Protein AF-A0A4Y7JCJ4-F1 (afdb_monomer)

Mean predicted aligned error: 8.81 Å

Solvent-accessible surface area (backbone atoms only — not comparable to full-atom values): 9294 Å² total; per-residue (Å²): 144,85,75,62,65,67,57,55,50,50,53,51,52,53,50,52,52,51,53,60,53,59,75,66,64,74,76,78,68,78,86,51,64,47,76,58,80,78,92,63,96,82,68,75,56,49,54,57,48,49,52,49,32,58,78,67,72,39,46,32,38,34,32,71,43,87,49,67,68,47,51,60,44,35,44,75,63,78,39,31,30,34,42,19,41,43,59,88,48,32,48,54,24,31,76,30,53,66,58,19,34,52,49,44,42,69,69,44,58,76,42,70,58,38,46,63,58,31,39,24,55,26,70,50,47,43,72,81,79,36,92,50,41,83,19,48,66,43,20,42,50,26,41,43,50,37,36,48,76,70,75,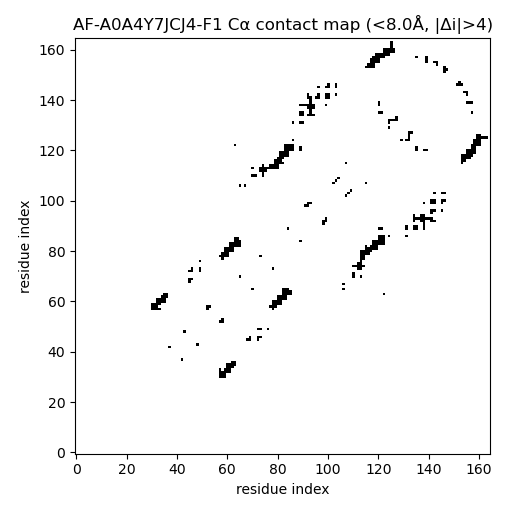45,80,62,47,65,50,64,38,68,46,82,90,82,123

Foldseek 3Di:
DPPCVVVVVVVVVVVVVVVVVVVPPPPPPPADEEEDDPPDDDDDFLLVVLVVCVVVNRQEYEYQAQDVSNLVSQQQSNREYAHEDALVCLQVLLPPLVVLLVCCCVRPVVSVRHHYQEYAYYAAAAPPPHPSNVRNVSNQVSNCVSCVVVVHDRHYYYHHHPPDD

Structure (mmCIF, N/CA/C/O backbone):
data_AF-A0A4Y7JCJ4-F1
#
_entry.id   AF-A0A4Y7JCJ4-F1
#
loop_
_atom_site.group_PDB
_atom_site.id
_atom_site.type_symbol
_atom_site.label_atom_id
_atom_site.label_alt_id
_atom_site.label_comp_id
_atom_site.label_asym_id
_atom_site.label_entity_id
_atom_site.label_seq_id
_atom_site.pdbx_PDB_ins_code
_atom_site.Cartn_x
_atom_site.Cartn_y
_atom_site.Cartn_z
_atom_site.occupancy
_atom_site.B_iso_or_equiv
_atom_site.auth_seq_id
_atom_site.auth_comp_id
_atom_site.auth_asym_id
_atom_site.auth_atom_id
_atom_site.pdbx_PDB_model_num
ATOM 1 N N . MET A 1 1 ? -6.754 21.556 67.395 1.00 55.34 1 MET A N 1
ATOM 2 C CA . MET A 1 1 ? -7.268 20.488 66.508 1.00 55.34 1 MET A CA 1
ATOM 3 C C . MET A 1 1 ? -7.923 21.139 65.278 1.00 55.34 1 MET A C 1
ATOM 5 O O . MET A 1 1 ? -9.131 21.302 65.252 1.00 55.34 1 MET A O 1
ATOM 9 N N . ARG A 1 2 ? -7.126 21.660 64.326 1.00 60.88 2 ARG A N 1
ATOM 10 C CA . ARG A 1 2 ? -7.603 22.414 63.132 1.00 60.88 2 ARG A CA 1
ATOM 11 C C . ARG A 1 2 ? -6.636 22.338 61.927 1.00 60.88 2 ARG A C 1
ATOM 13 O O . ARG A 1 2 ? -6.628 23.216 61.079 1.00 60.88 2 ARG A O 1
ATOM 20 N N . THR A 1 3 ? -5.795 21.305 61.859 1.00 58.69 3 THR A N 1
ATOM 21 C CA . THR A 1 3 ? -4.688 21.208 60.881 1.00 58.69 3 THR A CA 1
ATOM 22 C C . THR A 1 3 ? -4.814 20.038 59.898 1.00 58.69 3 THR A C 1
ATOM 24 O O . THR A 1 3 ? -3.921 19.843 59.083 1.00 58.69 3 THR A O 1
ATOM 27 N N . MET A 1 4 ? -5.900 19.252 59.944 1.00 60.62 4 MET A N 1
ATOM 28 C CA . MET A 1 4 ? -6.035 18.031 59.126 1.00 60.62 4 MET A CA 1
ATOM 29 C C . MET A 1 4 ? -6.654 18.260 57.734 1.00 60.62 4 MET A C 1
ATOM 31 O O . MET A 1 4 ? -6.430 17.451 56.839 1.00 60.62 4 MET A O 1
ATOM 35 N N . GLU A 1 5 ? -7.361 19.372 57.513 1.00 74.81 5 GLU A N 1
ATOM 36 C CA . GLU A 1 5 ? -8.016 19.702 56.231 1.00 74.81 5 GLU A CA 1
ATOM 37 C C . GLU A 1 5 ? -7.051 19.821 55.028 1.00 74.81 5 GLU A C 1
ATOM 39 O O . GLU A 1 5 ? -7.320 19.213 53.989 1.00 74.81 5 GLU A O 1
ATOM 44 N N . PRO A 1 6 ? -5.893 20.515 55.129 1.00 77.50 6 PRO A N 1
ATOM 45 C CA . PRO A 1 6 ? -4.982 20.667 53.989 1.00 77.50 6 PRO A CA 1
ATOM 46 C C . PRO A 1 6 ? -4.330 19.340 53.593 1.00 77.50 6 PRO A C 1
ATOM 48 O O . PRO A 1 6 ? -4.100 19.069 52.416 1.00 77.50 6 PRO A O 1
ATOM 51 N N . ILE A 1 7 ? -4.065 18.492 54.590 1.00 81.81 7 ILE A N 1
ATOM 52 C CA . ILE A 1 7 ? -3.442 17.182 54.410 1.00 81.81 7 ILE A CA 1
ATOM 53 C C . ILE A 1 7 ? -4.412 16.246 53.679 1.00 81.81 7 ILE A C 1
ATOM 55 O O . ILE A 1 7 ? -4.033 15.598 52.706 1.00 81.81 7 ILE A O 1
ATOM 59 N N . ILE A 1 8 ? -5.685 16.219 54.086 1.00 83.38 8 ILE A N 1
ATOM 60 C CA . ILE A 1 8 ? -6.723 15.406 53.434 1.00 83.38 8 ILE A CA 1
ATOM 61 C C . ILE A 1 8 ? -6.954 15.862 51.985 1.00 83.38 8 ILE A C 1
ATOM 63 O O . ILE A 1 8 ? -7.113 15.023 51.094 1.00 83.38 8 ILE A O 1
ATOM 67 N N . LEU A 1 9 ? -6.938 17.173 51.722 1.00 82.44 9 LEU A N 1
ATOM 68 C CA . LEU A 1 9 ? -7.079 17.718 50.370 1.00 82.44 9 LEU A CA 1
ATOM 69 C C . LEU A 1 9 ? -5.908 17.313 49.461 1.00 82.44 9 LEU A C 1
ATOM 71 O O . LEU A 1 9 ? -6.133 16.892 48.326 1.00 82.44 9 LEU A O 1
ATOM 75 N N . PHE A 1 10 ? -4.676 17.360 49.975 1.00 86.62 10 PHE A N 1
ATOM 76 C CA . PHE A 1 10 ? -3.485 16.919 49.248 1.00 86.62 10 PHE A CA 1
ATOM 77 C C . PHE A 1 10 ? -3.562 15.437 48.851 1.00 86.62 10 PHE A C 1
ATOM 79 O O . PHE A 1 10 ? -3.284 15.093 47.699 1.00 86.62 10 PHE A O 1
ATOM 86 N N . TYR A 1 11 ? -4.009 14.560 49.758 1.00 88.69 11 TYR A N 1
ATOM 87 C CA . TYR A 1 11 ? -4.189 13.137 49.449 1.00 88.69 11 TYR A CA 1
ATOM 88 C C . TYR A 1 11 ? -5.293 12.890 48.412 1.00 88.69 11 TYR A C 1
ATOM 90 O O . TYR A 1 11 ? -5.111 12.056 47.528 1.00 88.69 11 TYR A O 1
ATOM 98 N N . LYS A 1 12 ? -6.406 13.638 48.453 1.00 86.94 12 LYS A N 1
ATOM 99 C CA . LYS A 1 12 ? -7.482 13.533 47.448 1.00 86.94 12 LYS A CA 1
ATOM 100 C C . LYS A 1 12 ? -7.020 13.961 46.055 1.00 86.94 12 LYS A C 1
ATOM 102 O O . LYS A 1 12 ? -7.310 13.263 45.086 1.00 86.94 12 LYS A O 1
ATOM 107 N N . ILE A 1 13 ? -6.286 15.071 45.958 1.00 88.94 13 ILE A N 1
ATOM 108 C CA . ILE A 1 13 ? -5.729 15.556 44.685 1.00 88.94 13 ILE A CA 1
ATOM 109 C C . ILE A 1 13 ? -4.708 14.554 44.145 1.00 88.94 13 ILE A C 1
ATOM 111 O O . ILE A 1 13 ? -4.773 14.188 42.976 1.00 88.94 13 ILE A O 1
ATOM 115 N N . SER A 1 14 ? -3.815 14.057 45.004 1.00 88.81 14 SER A N 1
ATOM 116 C CA . SER A 1 14 ? -2.805 13.065 44.620 1.00 88.81 14 SER A CA 1
ATOM 117 C C . SER A 1 14 ? -3.440 11.757 44.138 1.00 88.81 14 SER A C 1
ATOM 119 O O . SER A 1 14 ? -2.999 11.190 43.143 1.00 88.81 14 SER A O 1
ATOM 121 N N . PHE A 1 15 ? -4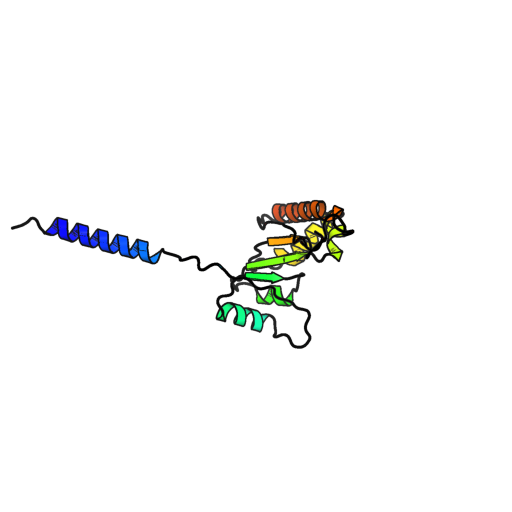.517 11.307 44.790 1.00 87.38 15 PHE A N 1
ATOM 122 C CA . PHE A 1 15 ? -5.269 10.121 44.383 1.00 87.38 15 PHE A CA 1
ATOM 123 C C . PHE A 1 15 ? -5.971 10.309 43.030 1.00 87.38 15 PHE A C 1
ATOM 125 O O . PHE A 1 15 ? -5.855 9.451 42.158 1.00 87.38 15 PHE A O 1
ATOM 132 N N . PHE A 1 16 ? -6.645 11.445 42.812 1.00 84.31 16 PHE A N 1
ATOM 133 C CA . PHE A 1 16 ? -7.274 11.752 41.521 1.00 84.31 16 PHE A CA 1
ATOM 134 C C . PHE A 1 16 ? -6.247 11.907 40.394 1.00 84.31 16 PHE A C 1
ATOM 136 O O . PHE A 1 16 ? -6.469 11.402 39.296 1.00 84.31 16 PHE A O 1
ATOM 143 N N . ALA A 1 17 ? -5.105 12.545 40.663 1.00 84.50 17 ALA A N 1
ATOM 144 C CA . ALA A 1 17 ? -4.009 12.651 39.705 1.00 84.50 17 ALA A CA 1
ATOM 145 C C . ALA A 1 17 ? -3.440 11.267 39.350 1.00 84.50 17 ALA A C 1
ATOM 147 O O . ALA A 1 17 ? -3.264 10.964 38.173 1.00 84.50 17 ALA A O 1
ATOM 148 N N . ALA A 1 18 ? -3.233 10.391 40.338 1.00 82.38 18 ALA A N 1
ATOM 149 C CA . ALA A 1 18 ? -2.787 9.020 40.101 1.00 82.38 18 ALA A CA 1
ATOM 150 C C . ALA A 1 18 ? -3.803 8.198 39.282 1.00 82.38 18 ALA A C 1
ATOM 152 O O . ALA A 1 18 ? -3.398 7.430 38.411 1.00 82.38 18 ALA A O 1
ATOM 153 N N . LEU A 1 19 ? -5.110 8.395 39.502 1.00 79.06 19 LEU A N 1
ATOM 154 C CA . LEU A 1 19 ? -6.187 7.743 38.742 1.00 79.06 19 LEU A CA 1
ATOM 155 C C . LEU A 1 19 ? -6.268 8.239 37.281 1.00 79.06 19 LEU A C 1
ATOM 157 O O . LEU A 1 19 ? -6.530 7.469 36.354 1.00 79.06 19 LEU A O 1
ATOM 161 N N . LEU A 1 20 ? -6.008 9.529 37.054 1.00 75.56 20 LEU A N 1
ATOM 162 C CA . LEU A 1 20 ? -5.905 10.107 35.709 1.00 75.56 20 LEU A CA 1
ATOM 163 C C . LEU A 1 20 ? -4.650 9.619 34.971 1.00 75.56 20 LEU A C 1
ATOM 165 O O . LEU A 1 20 ? -4.684 9.423 33.761 1.00 75.56 20 LEU A O 1
ATOM 169 N N . ILE A 1 21 ? -3.548 9.380 35.681 1.00 73.19 21 ILE A N 1
ATOM 170 C CA . ILE A 1 21 ? -2.317 8.844 35.082 1.00 73.19 21 ILE A CA 1
ATOM 171 C C . ILE A 1 21 ? -2.476 7.351 34.754 1.00 73.19 21 ILE A C 1
ATOM 173 O O . ILE A 1 21 ? -2.064 6.917 33.680 1.00 73.19 21 ILE A O 1
ATOM 177 N N . SER A 1 22 ? -3.119 6.563 35.623 1.00 64.75 22 SER A N 1
ATOM 178 C CA . SER A 1 22 ? -3.307 5.121 35.402 1.00 64.75 22 SER A CA 1
ATOM 179 C C . SER A 1 22 ? -4.276 4.794 34.260 1.00 64.75 22 SER A C 1
ATOM 181 O O . SER A 1 22 ? -4.085 3.795 33.571 1.00 64.75 22 SER A O 1
ATOM 183 N N . SER A 1 23 ? -5.263 5.655 33.993 1.00 59.53 23 SER A N 1
ATOM 184 C CA . SER A 1 23 ? -6.183 5.513 32.850 1.00 59.53 23 SER A CA 1
ATOM 185 C C . SER A 1 23 ? -5.542 5.801 31.485 1.00 59.53 23 SER A C 1
ATOM 187 O O . SER A 1 23 ? -6.132 5.467 30.461 1.00 59.53 23 SER A O 1
ATOM 189 N N . ASN A 1 24 ? -4.326 6.358 31.458 1.00 55.03 24 ASN A N 1
ATOM 190 C CA . ASN A 1 24 ? -3.559 6.618 30.236 1.00 55.03 24 ASN A CA 1
ATOM 191 C C . ASN A 1 24 ? -2.423 5.609 30.000 1.00 55.03 24 ASN A C 1
ATOM 193 O O . ASN A 1 24 ? -1.634 5.786 29.070 1.00 55.03 24 ASN A O 1
ATOM 197 N N . ILE A 1 25 ? -2.329 4.540 30.802 1.00 54.09 25 ILE A N 1
ATOM 198 C CA . ILE A 1 25 ? -1.402 3.440 30.520 1.00 54.09 25 ILE A CA 1
ATOM 199 C C . ILE A 1 25 ? -2.004 2.602 29.389 1.00 54.09 25 ILE A C 1
ATOM 201 O O . ILE A 1 25 ? -2.615 1.555 29.602 1.00 54.09 25 ILE A O 1
ATOM 205 N N . PHE A 1 26 ? -1.829 3.077 28.159 1.00 54.94 26 PHE A N 1
ATOM 206 C CA . PHE A 1 26 ? -1.919 2.222 26.989 1.00 54.94 26 PHE A CA 1
ATOM 207 C C . PHE A 1 26 ? -0.743 1.252 27.061 1.00 54.94 26 PHE A C 1
ATOM 209 O O . PHE A 1 26 ? 0.384 1.578 26.695 1.00 54.94 26 PHE A O 1
ATOM 216 N N . VAL A 1 27 ? -0.999 0.049 27.570 1.00 52.09 27 VAL A N 1
ATOM 217 C CA . VAL A 1 27 ? -0.146 -1.089 27.249 1.00 52.09 27 VAL A CA 1
ATOM 218 C C . VAL A 1 27 ? -0.303 -1.284 25.747 1.00 52.09 27 VAL A C 1
ATOM 220 O O . VAL A 1 27 ? -1.346 -1.750 25.289 1.00 52.09 27 VAL A O 1
ATOM 223 N N . GLU A 1 28 ? 0.700 -0.875 24.971 1.00 52.66 28 GLU A N 1
ATOM 224 C CA . GLU A 1 28 ? 0.825 -1.261 23.567 1.00 52.66 28 GLU A CA 1
ATOM 225 C C . GLU A 1 28 ? 1.086 -2.774 23.554 1.00 52.66 28 GLU A C 1
ATOM 227 O O . GLU A 1 28 ? 2.218 -3.248 23.498 1.00 52.66 28 GLU A O 1
ATOM 232 N N . ALA A 1 29 ? 0.021 -3.561 23.727 1.00 57.56 29 ALA A N 1
ATOM 233 C CA . ALA A 1 29 ? 0.041 -4.974 23.408 1.00 57.56 29 ALA A CA 1
ATOM 234 C C . ALA A 1 29 ? 0.457 -5.048 21.939 1.00 57.56 29 ALA A C 1
ATOM 236 O O . ALA A 1 29 ? -0.235 -4.488 21.090 1.00 57.56 29 ALA A O 1
ATOM 237 N N . GLY A 1 30 ? 1.628 -5.635 21.669 1.00 63.25 30 GLY A N 1
ATOM 238 C CA . GLY A 1 30 ? 2.281 -5.552 20.366 1.00 63.25 30 GLY A CA 1
ATOM 239 C C . GLY A 1 30 ? 1.290 -5.799 19.235 1.00 63.25 30 GLY A C 1
ATOM 240 O O . GLY A 1 30 ? 0.689 -6.868 19.157 1.00 63.25 30 GLY A O 1
ATOM 241 N N . ASN A 1 31 ? 1.072 -4.788 18.398 1.00 73.38 31 ASN A N 1
ATOM 242 C CA . ASN A 1 31 ? 0.079 -4.869 17.338 1.00 73.38 31 ASN A CA 1
ATOM 243 C C . ASN A 1 31 ? 0.459 -5.998 16.370 1.00 73.38 31 ASN A C 1
ATOM 245 O O . ASN A 1 31 ? 1.505 -5.946 15.712 1.00 73.38 31 ASN A O 1
ATOM 249 N N . VAL A 1 32 ? -0.401 -7.009 16.274 1.00 85.69 32 VAL A N 1
ATOM 250 C CA . VAL A 1 32 ? -0.212 -8.157 15.386 1.00 85.69 32 VAL A CA 1
ATOM 251 C C . VAL A 1 32 ? -0.876 -7.866 14.048 1.00 85.69 32 VAL A C 1
ATOM 253 O O . VAL A 1 32 ? -2.044 -7.488 13.985 1.00 85.69 32 VAL A O 1
ATOM 256 N N . GLY A 1 33 ? -0.127 -8.073 12.965 1.00 93.88 33 GLY A N 1
ATOM 257 C CA . GLY A 1 33 ? -0.649 -8.014 11.605 1.00 93.88 33 GLY A CA 1
ATOM 258 C C . GLY A 1 33 ? -0.665 -9.376 10.925 1.00 93.88 33 GLY A C 1
ATOM 259 O O . GLY A 1 33 ? 0.081 -10.277 11.306 1.00 93.88 33 GLY A O 1
ATOM 260 N N . VAL A 1 34 ? -1.489 -9.515 9.887 1.00 97.25 34 VAL A N 1
ATOM 261 C CA . VAL A 1 34 ? -1.581 -10.748 9.088 1.00 97.25 34 VAL A CA 1
ATOM 262 C C . VAL A 1 34 ? -1.394 -10.485 7.595 1.00 97.25 34 VAL A C 1
ATOM 264 O O . VAL A 1 34 ? -1.768 -9.440 7.065 1.00 97.25 34 VAL A O 1
ATOM 267 N N . ASN A 1 35 ? -0.833 -11.458 6.880 1.00 97.44 35 ASN A N 1
ATOM 268 C CA . ASN A 1 35 ? -0.813 -11.439 5.420 1.00 97.44 35 ASN A CA 1
ATOM 269 C C . ASN A 1 35 ? -2.191 -11.865 4.899 1.00 97.44 35 ASN A C 1
ATOM 271 O O . ASN A 1 35 ? -2.618 -12.991 5.148 1.00 97.44 35 ASN A O 1
ATOM 275 N N . TYR A 1 36 ? -2.882 -10.992 4.165 1.00 97.69 36 TYR A N 1
ATOM 276 C CA . TYR A 1 36 ? -4.182 -11.318 3.585 1.00 97.69 36 TYR A CA 1
ATOM 277 C C . TYR A 1 36 ? -4.002 -11.832 2.151 1.00 97.69 36 TYR A C 1
ATOM 279 O O . TYR A 1 36 ? -4.086 -11.094 1.169 1.00 97.69 36 TYR A O 1
ATOM 287 N N . GLY A 1 37 ? -3.706 -13.129 2.045 1.00 96.06 37 GLY A N 1
ATOM 288 C CA . GLY A 1 37 ? -3.606 -13.833 0.769 1.00 96.06 37 GLY A CA 1
ATOM 289 C C . GLY A 1 37 ? -4.964 -13.960 0.074 1.00 96.06 37 GLY A C 1
ATOM 290 O O . GLY A 1 37 ? -5.965 -14.305 0.700 1.00 96.06 37 GLY A O 1
ATOM 291 N N . ARG A 1 38 ? -4.990 -13.693 -1.236 1.00 95.50 38 ARG A N 1
ATOM 292 C CA . ARG A 1 38 ? -6.199 -13.751 -2.081 1.00 95.50 38 ARG A CA 1
ATOM 293 C C . ARG A 1 38 ? -6.210 -14.922 -3.069 1.00 95.50 38 ARG A C 1
ATOM 295 O O . ARG A 1 38 ? -7.171 -15.092 -3.807 1.00 95.50 38 ARG A O 1
ATOM 302 N N . GLN A 1 39 ? -5.160 -15.745 -3.070 1.00 93.94 39 GLN A N 1
ATOM 303 C CA . GLN A 1 39 ? -5.065 -16.940 -3.909 1.00 93.94 39 GLN A CA 1
ATOM 304 C C . GLN A 1 39 ? -5.772 -18.121 -3.230 1.00 93.94 39 GLN A C 1
ATOM 306 O O . GLN A 1 39 ? -5.151 -18.923 -2.540 1.00 93.94 39 GLN A O 1
ATOM 311 N N . GLY A 1 40 ? -7.090 -18.200 -3.398 1.00 92.88 40 GLY A N 1
ATOM 312 C CA . GLY A 1 40 ? -7.919 -19.304 -2.919 1.00 92.88 40 GLY A CA 1
ATOM 313 C C . GLY A 1 40 ? -9.308 -19.247 -3.550 1.00 92.88 40 GLY A C 1
ATOM 314 O O . GLY A 1 40 ? -9.793 -18.170 -3.885 1.00 92.88 40 GLY A O 1
ATOM 315 N N . ASN A 1 41 ? -9.949 -20.400 -3.736 1.00 94.81 41 ASN A N 1
ATOM 316 C CA . ASN A 1 41 ? -11.228 -20.521 -4.450 1.00 94.81 41 ASN A CA 1
ATOM 317 C C . ASN A 1 41 ? -12.462 -20.575 -3.529 1.00 94.81 41 ASN A C 1
ATOM 319 O O . ASN A 1 41 ? -13.588 -20.609 -4.014 1.00 94.81 41 ASN A O 1
ATOM 323 N N . ASN A 1 42 ? -12.258 -20.580 -2.213 1.00 96.19 42 ASN A N 1
ATOM 324 C CA . ASN A 1 42 ? -13.299 -20.690 -1.189 1.00 96.19 42 ASN A CA 1
ATOM 325 C C . ASN A 1 42 ? -13.115 -19.666 -0.052 1.00 96.19 42 ASN A C 1
ATOM 327 O O . ASN A 1 42 ? -13.582 -19.877 1.068 1.00 96.19 42 ASN A O 1
ATOM 331 N N . LEU A 1 43 ? -12.391 -18.576 -0.318 1.00 97.25 43 LEU A N 1
ATOM 332 C CA . LEU A 1 43 ? -12.125 -17.547 0.682 1.00 97.25 43 LEU A CA 1
ATOM 333 C C . LEU A 1 43 ? -13.405 -16.756 1.009 1.00 97.25 43 LEU A C 1
ATOM 335 O O . LEU A 1 43 ? -14.200 -16.491 0.103 1.00 97.25 43 LEU A O 1
ATOM 339 N N . PRO A 1 44 ? -13.591 -16.312 2.266 1.00 97.69 44 PRO A N 1
ATOM 340 C CA . PRO A 1 44 ? -14.676 -15.400 2.615 1.00 97.69 44 PRO A CA 1
ATOM 341 C C . PRO A 1 44 ? -14.611 -14.087 1.819 1.00 97.69 44 PRO A C 1
ATOM 343 O O . PRO A 1 44 ? -13.558 -13.701 1.299 1.00 97.69 44 PRO A O 1
ATOM 346 N N . SER A 1 45 ? -15.734 -13.364 1.763 1.00 98.31 45 SER A N 1
ATOM 347 C CA . SER A 1 45 ? -15.767 -12.032 1.153 1.00 98.31 45 SER A CA 1
ATOM 348 C C . SER A 1 45 ? -14.839 -11.056 1.896 1.00 98.31 45 SER A C 1
ATOM 350 O O . SER A 1 45 ? -14.629 -11.202 3.106 1.00 98.31 45 SER A O 1
ATOM 352 N N . PRO A 1 46 ? -14.316 -10.011 1.231 1.00 98.38 46 PRO A N 1
ATOM 353 C CA . PRO A 1 46 ? -13.477 -9.019 1.897 1.00 98.38 46 PRO A CA 1
ATOM 354 C C . PRO A 1 46 ? -14.127 -8.359 3.116 1.00 98.38 46 PRO A C 1
ATOM 356 O O . PRO A 1 46 ? -13.459 -8.173 4.130 1.00 98.38 46 PRO A O 1
ATOM 359 N N . SER A 1 47 ? -15.432 -8.075 3.064 1.00 98.44 47 SER A N 1
ATOM 360 C CA . SER A 1 47 ? -16.175 -7.539 4.209 1.00 98.44 47 SER A CA 1
ATOM 361 C C . SER A 1 47 ? -16.208 -8.516 5.386 1.00 98.44 47 SER A C 1
ATOM 363 O O . SER A 1 47 ? -15.946 -8.108 6.515 1.00 98.44 47 SER A O 1
ATOM 365 N N . ALA A 1 48 ? -16.444 -9.808 5.131 1.00 98.50 48 ALA A N 1
ATOM 366 C CA . ALA A 1 48 ? -16.418 -10.838 6.165 1.00 98.50 48 ALA A CA 1
ATOM 367 C C . ALA A 1 48 ? -15.022 -10.978 6.792 1.00 98.50 48 ALA A C 1
ATOM 369 O O . ALA A 1 48 ? -14.910 -11.120 8.010 1.00 98.50 48 ALA A O 1
ATOM 370 N N . VAL A 1 49 ? -13.956 -10.878 5.990 1.00 98.31 49 VAL A N 1
ATOM 371 C CA . VAL A 1 49 ? -12.578 -10.874 6.505 1.00 98.31 49 VAL A CA 1
ATOM 372 C C . VAL A 1 49 ? -12.310 -9.634 7.358 1.00 98.31 49 VAL A C 1
ATOM 374 O O . VAL A 1 49 ? -11.779 -9.773 8.453 1.00 98.31 49 VAL A O 1
ATOM 377 N N . VAL A 1 50 ? -12.718 -8.435 6.933 1.00 98.06 50 VAL A N 1
ATOM 378 C CA . VAL A 1 50 ? -12.565 -7.210 7.743 1.00 98.06 50 VAL A CA 1
ATOM 379 C C . VAL A 1 50 ? -13.314 -7.326 9.073 1.00 98.06 50 VAL A C 1
ATOM 381 O O . VAL A 1 50 ? -12.755 -6.998 10.122 1.00 98.06 50 VAL A O 1
ATOM 384 N N . SER A 1 51 ? -14.544 -7.849 9.068 1.00 97.94 51 SER A N 1
ATOM 385 C CA . SER A 1 51 ? -15.293 -8.134 10.298 1.00 97.94 51 SER A CA 1
ATOM 386 C C . SER A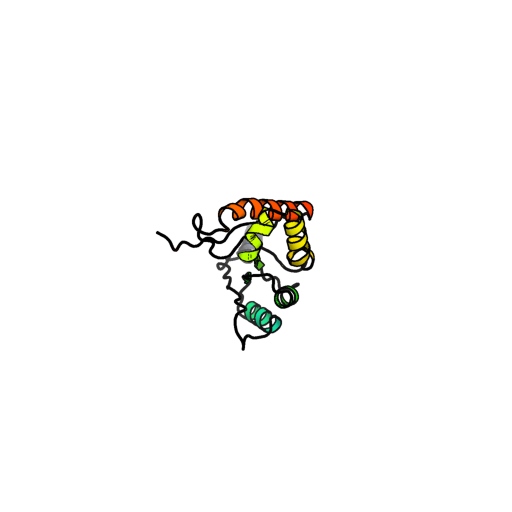 1 51 ? -14.566 -9.139 11.195 1.00 97.94 51 SER A C 1
ATOM 388 O O . SER A 1 51 ? -14.461 -8.915 12.402 1.00 97.94 51 SER A O 1
ATOM 390 N N . LEU A 1 52 ? -14.016 -10.211 10.615 1.00 97.69 52 LEU A N 1
ATOM 391 C CA . LEU A 1 52 ? -13.229 -11.205 11.341 1.00 97.69 52 LEU A CA 1
ATOM 392 C C . LEU A 1 52 ? -11.996 -10.568 11.996 1.00 97.69 52 LEU A C 1
ATOM 394 O O . LEU A 1 52 ? -11.808 -10.730 13.199 1.00 97.69 52 LEU A O 1
ATOM 398 N N . LEU A 1 53 ? -11.195 -9.809 11.244 1.00 96.75 53 LEU A N 1
ATOM 399 C CA . LEU A 1 53 ? -9.996 -9.134 11.752 1.00 96.75 53 LEU A CA 1
ATOM 400 C C . LEU A 1 53 ? -10.327 -8.235 12.948 1.00 96.75 53 LEU A C 1
ATOM 402 O O . LEU A 1 53 ? -9.712 -8.366 14.007 1.00 96.75 53 LEU A O 1
ATOM 406 N N . ARG A 1 54 ? -11.379 -7.414 12.830 1.00 94.50 54 ARG A N 1
ATOM 407 C CA . ARG A 1 54 ? -11.848 -6.551 13.925 1.00 94.50 54 ARG A CA 1
ATOM 408 C C . ARG A 1 54 ? -12.285 -7.351 15.151 1.00 94.50 54 ARG A C 1
ATOM 410 O O . ARG A 1 54 ? -11.881 -7.019 16.257 1.00 94.50 54 ARG A O 1
ATOM 417 N N . SER A 1 55 ? -13.046 -8.433 14.970 1.00 95.88 55 SER A N 1
ATOM 418 C CA . SER A 1 55 ? -13.469 -9.303 16.084 1.00 95.88 55 SER A CA 1
ATOM 419 C C . SER A 1 55 ? -12.313 -10.014 16.799 1.00 95.88 55 SER A C 1
ATOM 421 O O . SER A 1 55 ? -12.491 -10.519 17.906 1.00 95.88 55 SER A O 1
ATOM 423 N N . ARG A 1 56 ? -11.134 -10.079 16.168 1.00 94.19 56 ARG A N 1
ATOM 424 C CA . ARG A 1 56 ? -9.919 -10.699 16.712 1.00 94.19 56 ARG A CA 1
ATOM 425 C C . ARG A 1 56 ? -8.859 -9.681 17.125 1.00 94.19 56 ARG A C 1
ATOM 427 O O . ARG A 1 56 ? -7.747 -10.092 17.437 1.00 94.19 56 ARG A O 1
ATOM 434 N N . ASN A 1 57 ? -9.191 -8.387 17.145 1.00 91.81 57 ASN A N 1
ATOM 435 C CA . ASN A 1 57 ? -8.252 -7.299 17.431 1.00 91.81 57 ASN A CA 1
ATOM 436 C C . ASN A 1 57 ? -6.996 -7.331 16.538 1.00 91.81 57 ASN A C 1
ATOM 438 O O . ASN A 1 57 ? -5.913 -6.945 16.968 1.00 91.81 57 ASN A O 1
ATOM 442 N N . VAL A 1 58 ? -7.141 -7.798 15.293 1.00 94.31 58 VAL A N 1
ATOM 443 C CA . VAL A 1 58 ? -6.098 -7.689 14.272 1.00 94.31 58 VAL A CA 1
ATOM 444 C C . VAL A 1 58 ? -6.312 -6.375 13.540 1.00 94.31 58 VAL A C 1
ATOM 446 O O . VAL A 1 58 ? -7.313 -6.186 12.849 1.00 94.31 58 VAL A O 1
ATOM 449 N N . ASP A 1 59 ? -5.367 -5.460 13.701 1.00 94.75 59 ASP A N 1
ATOM 450 C CA . ASP A 1 59 ? -5.476 -4.077 13.243 1.00 94.75 59 ASP A CA 1
ATOM 451 C C . ASP A 1 59 ? -4.546 -3.760 12.067 1.00 94.75 59 ASP A C 1
ATOM 453 O O . ASP A 1 59 ? -4.496 -2.623 11.601 1.00 94.75 59 ASP A O 1
ATOM 457 N N . ARG A 1 60 ? -3.799 -4.751 11.568 1.00 97.56 60 ARG A N 1
ATOM 458 C CA . ARG A 1 60 ? -2.845 -4.588 10.468 1.00 97.56 60 ARG A CA 1
ATOM 459 C C . ARG A 1 60 ? -2.949 -5.735 9.475 1.00 97.56 60 ARG A C 1
ATOM 461 O O . ARG A 1 60 ? -3.003 -6.903 9.857 1.00 97.56 60 ARG A O 1
ATOM 468 N N . ILE A 1 61 ? -2.896 -5.407 8.189 1.00 98.06 61 ILE A N 1
ATOM 469 C CA . ILE A 1 61 ? -2.792 -6.400 7.123 1.00 98.06 61 ILE A CA 1
ATOM 470 C C . ILE A 1 61 ? -1.721 -6.046 6.098 1.00 98.06 61 ILE A C 1
ATOM 472 O O . ILE A 1 61 ? -1.378 -4.879 5.898 1.00 98.06 61 ILE A O 1
ATOM 476 N N . ARG A 1 62 ? -1.249 -7.069 5.388 1.00 98.31 62 ARG A N 1
ATOM 477 C CA . ARG A 1 62 ? -0.468 -6.924 4.159 1.00 98.31 62 ARG A CA 1
ATOM 478 C C . ARG A 1 62 ? -1.227 -7.498 2.967 1.00 98.31 62 ARG A C 1
ATOM 480 O O . ARG A 1 62 ? -1.680 -8.640 3.022 1.00 98.31 62 ARG A O 1
ATOM 487 N N . LEU A 1 63 ? -1.321 -6.710 1.897 1.00 98.31 63 LEU A N 1
ATOM 488 C CA . LEU A 1 63 ? -1.833 -7.109 0.586 1.00 98.31 63 LEU A CA 1
ATOM 489 C C . LEU A 1 63 ? -0.669 -7.237 -0.396 1.00 98.31 63 LEU A C 1
ATOM 491 O O . LEU A 1 63 ? 0.141 -6.322 -0.519 1.00 98.31 63 LEU A O 1
ATOM 495 N N . PHE A 1 64 ? -0.602 -8.360 -1.111 1.00 96.81 64 PHE A N 1
ATOM 496 C CA . PHE A 1 64 ? 0.483 -8.665 -2.056 1.00 96.81 64 PHE A CA 1
ATOM 497 C C . PHE A 1 64 ? 0.338 -7.959 -3.416 1.00 96.81 64 PHE A C 1
ATOM 499 O O . PHE A 1 64 ? 1.285 -7.919 -4.198 1.00 96.81 64 PHE A O 1
ATOM 506 N N . SER A 1 65 ? -0.833 -7.387 -3.683 1.00 96.81 65 SER A N 1
ATOM 507 C CA . SER A 1 65 ? -1.144 -6.540 -4.833 1.00 96.81 65 SER A CA 1
ATOM 508 C C . SER A 1 65 ? -2.358 -5.666 -4.496 1.00 96.81 65 SER A C 1
ATOM 510 O O . SER A 1 65 ? -3.084 -5.992 -3.551 1.00 96.81 65 SER A O 1
ATOM 512 N N . PRO A 1 66 ? -2.640 -4.598 -5.262 1.00 97.31 66 PRO A N 1
ATOM 513 C CA . PRO A 1 66 ? -3.926 -3.917 -5.174 1.00 97.31 66 PRO A CA 1
ATOM 514 C C . PRO A 1 66 ? -5.083 -4.880 -5.460 1.00 97.31 66 PRO A C 1
ATOM 516 O O . PRO A 1 66 ? -5.083 -5.577 -6.472 1.00 97.31 66 PRO A O 1
ATOM 519 N N . ASP A 1 67 ? -6.051 -4.915 -4.549 1.00 98.00 67 ASP A N 1
ATOM 520 C CA . ASP A 1 67 ? -7.331 -5.613 -4.681 1.00 98.00 67 ASP A CA 1
ATOM 521 C C . ASP A 1 67 ? -8.408 -4.601 -4.277 1.00 98.00 67 ASP A C 1
ATOM 523 O O . ASP A 1 67 ? -8.527 -4.234 -3.106 1.00 98.00 67 ASP A O 1
ATOM 527 N N . TRP A 1 68 ? -9.128 -4.064 -5.263 1.00 98.19 68 TRP A N 1
ATOM 528 C CA . TRP A 1 68 ? -10.062 -2.961 -5.039 1.00 98.19 68 TRP A CA 1
ATOM 529 C C . TRP A 1 68 ? -11.268 -3.373 -4.196 1.00 98.19 68 TRP A C 1
ATOM 531 O O . TRP A 1 68 ? -11.755 -2.547 -3.429 1.00 98.19 68 TRP A O 1
ATOM 541 N N . ASP A 1 69 ? -11.700 -4.634 -4.245 1.00 98.31 69 ASP A N 1
ATOM 542 C CA . ASP A 1 69 ? -12.782 -5.128 -3.387 1.00 98.31 69 ASP A CA 1
ATOM 543 C C . ASP A 1 69 ? -12.347 -5.139 -1.920 1.00 98.31 69 ASP A C 1
ATOM 545 O O . ASP A 1 69 ? -13.099 -4.744 -1.024 1.00 98.31 69 ASP A O 1
ATOM 549 N N . VAL A 1 70 ? -11.093 -5.521 -1.669 1.00 98.56 70 VAL A N 1
ATOM 550 C CA . VAL A 1 70 ? -10.500 -5.469 -0.331 1.00 98.56 70 VAL A CA 1
ATOM 551 C C . VAL A 1 70 ? -10.295 -4.034 0.141 1.00 98.56 70 VAL A C 1
ATOM 553 O O . VAL A 1 70 ? -10.678 -3.707 1.264 1.00 98.56 70 VAL A O 1
ATOM 556 N N . LEU A 1 71 ? -9.753 -3.153 -0.702 1.00 98.56 71 LEU A N 1
ATOM 557 C CA . LEU A 1 71 ? -9.570 -1.741 -0.353 1.00 98.56 71 LEU A CA 1
ATOM 558 C C . LEU A 1 71 ? -10.912 -1.030 -0.108 1.00 98.56 71 LEU A C 1
ATOM 560 O O . LEU A 1 71 ? -11.013 -0.220 0.812 1.00 98.56 71 LEU A O 1
ATOM 564 N N . ASN A 1 72 ? -11.961 -1.376 -0.861 1.00 98.44 72 ASN A N 1
ATOM 565 C CA . ASN A 1 72 ? -13.323 -0.905 -0.614 1.00 98.44 72 ASN A CA 1
ATOM 566 C C . ASN A 1 72 ? -13.819 -1.335 0.774 1.00 98.44 72 ASN A C 1
ATOM 568 O O . ASN A 1 72 ? -14.306 -0.496 1.530 1.00 98.44 72 ASN A O 1
ATOM 572 N N . ALA A 1 73 ? -13.655 -2.612 1.130 1.00 98.38 73 ALA A N 1
ATOM 573 C CA . ALA A 1 73 ? -14.067 -3.144 2.430 1.00 98.38 73 ALA A CA 1
ATOM 574 C C . ALA A 1 73 ? -13.271 -2.567 3.617 1.00 98.38 73 ALA A C 1
ATOM 576 O O . ALA A 1 73 ? -13.759 -2.573 4.746 1.00 98.38 73 ALA A O 1
ATOM 577 N N . LEU A 1 74 ? -12.053 -2.070 3.382 1.00 98.50 74 LEU A N 1
ATOM 578 C CA . LEU A 1 74 ? -11.188 -1.501 4.418 1.00 98.50 74 LEU A CA 1
ATOM 579 C C . LEU A 1 74 ? -11.481 -0.032 4.739 1.00 98.50 74 LEU A C 1
ATOM 581 O O . LEU A 1 74 ? -11.011 0.443 5.780 1.00 98.50 74 LEU A O 1
ATOM 585 N N . ARG A 1 75 ? -12.231 0.695 3.898 1.00 97.81 75 ARG A N 1
ATOM 586 C CA . ARG A 1 75 ? -12.554 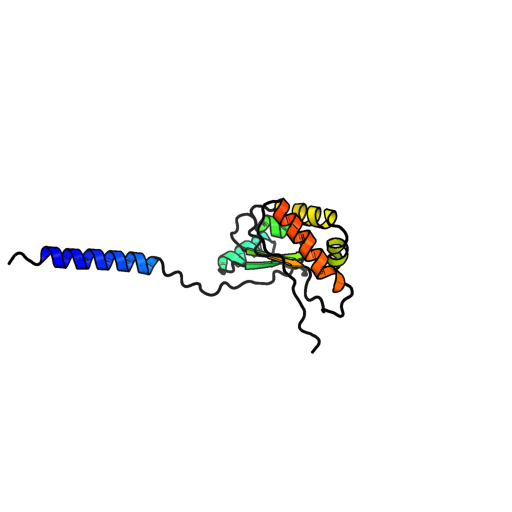2.110 4.148 1.00 97.81 75 ARG A CA 1
ATOM 587 C C . ARG A 1 75 ? -13.212 2.285 5.516 1.00 97.81 75 ARG A C 1
ATOM 589 O O . ARG A 1 75 ? -14.164 1.585 5.851 1.00 97.81 75 ARG A O 1
ATOM 596 N N . GLY A 1 76 ? -12.679 3.199 6.326 1.00 96.44 76 GLY A N 1
ATOM 597 C CA . GLY A 1 76 ? -13.212 3.494 7.661 1.00 96.44 76 GLY A CA 1
ATOM 598 C C . GLY A 1 76 ? -13.079 2.357 8.688 1.00 96.44 76 GLY A C 1
ATOM 599 O O . GLY A 1 76 ? -13.598 2.474 9.795 1.00 96.44 76 GLY A O 1
ATOM 600 N N . SER A 1 77 ? -12.385 1.258 8.365 1.00 96.25 77 SER A N 1
ATOM 601 C CA . SER A 1 77 ? -12.218 0.122 9.286 1.00 96.25 77 SER A CA 1
ATOM 602 C C . SER A 1 77 ? -11.224 0.389 10.420 1.00 96.25 77 SER A C 1
ATOM 604 O O . SER A 1 77 ? -11.293 -0.277 11.452 1.00 96.25 77 SER A O 1
ATOM 606 N N . GLY A 1 78 ? -10.294 1.330 10.219 1.00 95.38 78 GLY A N 1
ATOM 607 C CA . GLY A 1 78 ? -9.156 1.573 11.111 1.00 95.38 78 GLY A CA 1
ATOM 608 C C . GLY A 1 78 ? -8.014 0.557 10.974 1.00 95.38 78 GLY A C 1
ATOM 609 O O . GLY A 1 78 ? -7.023 0.678 11.684 1.00 95.38 78 GLY A O 1
ATOM 610 N N . ILE A 1 79 ? -8.126 -0.427 10.072 1.00 97.25 79 ILE A N 1
ATOM 611 C CA . ILE A 1 79 ? -7.073 -1.420 9.831 1.00 97.25 79 ILE A CA 1
ATOM 612 C C . ILE A 1 79 ? -5.964 -0.795 8.977 1.00 97.25 79 ILE A C 1
ATOM 614 O O . ILE A 1 79 ? -6.211 -0.294 7.877 1.00 97.25 79 ILE A O 1
ATOM 618 N N . GLY A 1 80 ? -4.730 -0.861 9.470 1.00 97.88 80 GLY A N 1
ATOM 619 C CA . GLY A 1 80 ? -3.532 -0.424 8.769 1.00 97.88 80 GLY A CA 1
ATOM 620 C C . GLY A 1 80 ? -3.128 -1.379 7.642 1.00 97.88 80 GLY A C 1
ATOM 621 O O . GLY A 1 80 ? -3.086 -2.592 7.833 1.00 97.88 80 GLY A O 1
ATOM 622 N N . VAL A 1 81 ? -2.770 -0.840 6.476 1.00 98.50 81 VAL A N 1
ATOM 623 C CA . VAL A 1 81 ? -2.479 -1.625 5.266 1.00 98.50 81 VAL A CA 1
ATOM 624 C C . VAL A 1 81 ? -1.036 -1.436 4.808 1.00 98.50 81 VAL A C 1
ATOM 626 O O . VAL A 1 81 ? -0.591 -0.314 4.560 1.00 98.50 81 VAL A O 1
ATOM 629 N N . VAL A 1 82 ? -0.315 -2.544 4.639 1.00 98.44 82 VAL A N 1
ATOM 630 C CA . VAL A 1 82 ? 0.869 -2.622 3.774 1.00 98.44 82 VAL A CA 1
ATOM 631 C C . VAL A 1 82 ? 0.399 -3.043 2.388 1.00 98.44 82 VAL A C 1
ATOM 633 O O . VAL A 1 82 ? -0.110 -4.151 2.229 1.00 98.44 82 VAL A O 1
ATOM 636 N N . LEU A 1 83 ? 0.560 -2.175 1.392 1.00 98.56 83 LEU A N 1
ATOM 637 C CA . LEU A 1 83 ? 0.175 -2.465 0.012 1.00 98.56 83 LEU A CA 1
ATOM 638 C C . LEU A 1 83 ? 1.421 -2.741 -0.832 1.00 98.56 83 LEU A C 1
ATOM 640 O O . LEU A 1 83 ? 2.288 -1.877 -0.963 1.00 98.56 83 LEU A O 1
ATOM 644 N N . CYS A 1 84 ? 1.513 -3.936 -1.408 1.00 98.19 84 CYS A N 1
ATOM 645 C CA . CYS A 1 84 ? 2.618 -4.304 -2.282 1.00 98.19 84 CYS A CA 1
ATOM 646 C C . CYS A 1 84 ? 2.370 -3.904 -3.742 1.00 98.19 84 CYS A C 1
ATOM 648 O O . CYS A 1 84 ? 1.289 -4.109 -4.296 1.00 98.19 84 CYS A O 1
ATOM 650 N N . VAL A 1 85 ? 3.422 -3.400 -4.381 1.00 98.19 85 VAL A N 1
ATOM 651 C CA . VAL A 1 85 ? 3.558 -3.346 -5.837 1.00 98.19 85 VAL A CA 1
ATOM 652 C C . VAL A 1 85 ? 3.913 -4.755 -6.324 1.00 98.19 85 VAL A C 1
ATOM 654 O O . VAL A 1 85 ? 4.885 -5.324 -5.821 1.00 98.19 85 VAL A O 1
ATOM 657 N N . PRO A 1 86 ? 3.175 -5.332 -7.285 1.00 96.56 86 PRO A N 1
ATOM 658 C CA . PRO A 1 86 ? 3.519 -6.626 -7.871 1.00 96.56 86 PRO A CA 1
ATOM 659 C C . PRO A 1 86 ? 4.914 -6.625 -8.515 1.00 96.56 86 PRO A C 1
ATOM 661 O O . PRO A 1 86 ? 5.280 -5.651 -9.169 1.00 96.56 86 PRO A O 1
ATOM 664 N N . ASN A 1 87 ? 5.665 -7.732 -8.419 1.00 95.25 87 ASN A N 1
ATOM 665 C CA . ASN A 1 87 ? 7.027 -7.821 -8.983 1.00 95.25 87 ASN A CA 1
ATOM 666 C C . ASN A 1 87 ? 7.080 -7.453 -10.477 1.00 95.25 87 ASN A C 1
ATOM 668 O O . ASN A 1 87 ? 7.932 -6.674 -10.894 1.00 95.25 87 ASN A O 1
ATOM 672 N N . ARG A 1 88 ? 6.086 -7.911 -11.251 1.00 95.25 88 ARG A N 1
ATOM 673 C CA . ARG A 1 88 ? 5.931 -7.604 -12.685 1.00 95.25 88 ARG A CA 1
ATOM 674 C C . ARG A 1 88 ? 5.859 -6.108 -13.018 1.00 95.25 88 ARG A C 1
ATOM 676 O O . ARG A 1 88 ? 6.180 -5.724 -14.136 1.00 95.25 88 ARG A O 1
ATOM 683 N N . ASP A 1 89 ? 5.436 -5.274 -12.068 1.00 97.44 89 ASP A N 1
ATOM 684 C CA . ASP A 1 89 ? 5.263 -3.838 -12.285 1.00 97.44 89 ASP A CA 1
ATOM 685 C C . ASP A 1 89 ? 6.518 -3.044 -11.887 1.00 97.44 89 ASP A C 1
ATOM 687 O O . ASP A 1 89 ? 6.627 -1.880 -12.265 1.00 97.44 89 ASP A O 1
ATOM 691 N N . ILE A 1 90 ? 7.487 -3.641 -11.170 1.00 97.31 90 ILE A N 1
ATOM 692 C CA . ILE A 1 90 ? 8.662 -2.938 -10.616 1.00 97.31 90 ILE A CA 1
ATOM 693 C C . ILE A 1 90 ? 9.466 -2.241 -11.716 1.00 97.31 90 ILE A C 1
ATOM 695 O O . ILE A 1 90 ? 9.801 -1.064 -11.581 1.00 97.31 90 ILE A O 1
ATOM 699 N N . GLN A 1 91 ? 9.760 -2.939 -12.816 1.00 97.44 91 GLN A N 1
ATOM 700 C CA . GLN A 1 91 ? 10.546 -2.370 -13.912 1.00 97.44 91 GLN A CA 1
ATOM 701 C C . GLN A 1 91 ? 9.866 -1.138 -14.512 1.00 97.44 91 GLN A C 1
ATOM 703 O O . GLN A 1 91 ? 10.492 -0.088 -14.662 1.00 97.44 91 GLN A O 1
ATOM 708 N N . ARG A 1 92 ? 8.567 -1.244 -14.811 1.00 98.00 92 ARG A N 1
ATOM 709 C CA . ARG A 1 92 ? 7.794 -0.126 -15.357 1.00 98.00 92 ARG A CA 1
ATOM 710 C C . ARG A 1 92 ? 7.696 1.020 -14.355 1.00 98.00 92 ARG A C 1
ATOM 712 O O . ARG A 1 92 ? 7.923 2.162 -14.728 1.00 98.00 92 ARG A O 1
ATOM 719 N N . MET A 1 93 ? 7.463 0.709 -13.082 1.00 98.19 93 MET A N 1
ATOM 720 C CA . MET A 1 93 ? 7.434 1.678 -11.985 1.00 98.19 93 MET A CA 1
ATOM 721 C C . MET A 1 93 ? 8.733 2.481 -11.875 1.00 98.19 93 MET A C 1
ATOM 723 O O . MET A 1 93 ? 8.702 3.669 -11.567 1.00 98.19 93 MET A O 1
ATOM 727 N N . GLY A 1 94 ? 9.878 1.837 -12.114 1.00 97.81 94 GLY A N 1
ATOM 728 C CA . GLY A 1 94 ? 11.186 2.483 -12.081 1.00 97.81 94 GLY A CA 1
ATOM 729 C C . GLY A 1 94 ? 11.499 3.330 -13.313 1.00 97.81 94 GLY A C 1
ATOM 730 O O . GLY A 1 94 ? 12.158 4.359 -13.182 1.00 97.81 94 GLY A O 1
ATOM 731 N N . ASN A 1 95 ? 11.017 2.922 -14.486 1.00 98.31 95 ASN A N 1
ATOM 732 C CA . ASN A 1 95 ? 11.345 3.568 -15.759 1.00 98.31 95 ASN A CA 1
ATOM 733 C C . ASN A 1 95 ? 10.363 4.681 -16.157 1.00 98.31 95 ASN A C 1
ATOM 735 O O . ASN A 1 95 ? 10.715 5.532 -16.967 1.00 98.31 95 ASN A O 1
ATOM 739 N N . ASP A 1 96 ? 9.146 4.667 -15.611 1.00 98.44 96 ASP A N 1
ATOM 740 C CA . ASP A 1 96 ? 8.047 5.550 -16.001 1.00 98.44 96 ASP A CA 1
ATOM 741 C C . ASP A 1 96 ? 7.430 6.221 -14.751 1.00 98.44 96 ASP A C 1
ATOM 743 O O . ASP A 1 96 ? 6.619 5.611 -14.040 1.00 98.44 96 ASP A O 1
ATOM 747 N N . PRO A 1 97 ? 7.825 7.472 -14.437 1.00 98.50 97 PRO A N 1
ATOM 748 C CA . PRO A 1 97 ? 7.260 8.227 -13.321 1.00 98.50 97 PRO A CA 1
ATOM 749 C C . PRO A 1 97 ? 5.750 8.474 -13.438 1.00 98.50 97 PRO A C 1
ATOM 751 O O . PRO A 1 97 ? 5.068 8.502 -12.411 1.00 98.50 97 PRO A O 1
ATOM 754 N N . ASP A 1 98 ? 5.211 8.602 -14.654 1.00 98.56 98 ASP A N 1
ATOM 755 C CA . ASP A 1 98 ? 3.777 8.816 -14.874 1.00 98.56 98 ASP A CA 1
ATOM 756 C C . ASP A 1 98 ? 2.992 7.543 -14.560 1.00 98.56 98 ASP A C 1
ATOM 758 O O . ASP A 1 98 ? 1.929 7.593 -13.934 1.00 98.56 98 ASP A O 1
ATOM 762 N N . PHE A 1 99 ? 3.537 6.375 -14.908 1.00 98.69 99 PHE A N 1
ATOM 763 C CA . PHE A 1 99 ? 2.981 5.098 -14.467 1.00 98.69 99 PHE A CA 1
ATOM 764 C C . PHE A 1 99 ? 2.944 4.996 -12.937 1.00 98.69 99 PHE A C 1
ATOM 766 O O . PHE A 1 99 ? 1.922 4.586 -12.384 1.00 98.69 99 PHE A O 1
ATOM 773 N N . ALA A 1 100 ? 4.003 5.420 -12.239 1.00 98.75 100 ALA A N 1
ATOM 774 C CA . ALA A 1 100 ? 4.019 5.434 -10.775 1.00 98.75 100 ALA A CA 1
ATOM 775 C C . ALA A 1 100 ? 2.997 6.411 -10.175 1.00 98.75 100 ALA A C 1
ATOM 777 O O . ALA A 1 100 ? 2.295 6.060 -9.221 1.00 98.75 100 ALA A O 1
ATOM 778 N N . GLY A 1 101 ? 2.857 7.602 -10.762 1.00 98.75 101 GLY A N 1
ATOM 779 C CA . GLY A 1 101 ? 1.826 8.574 -10.397 1.00 98.75 101 GLY A CA 1
ATOM 780 C C . GLY A 1 101 ? 0.416 8.004 -10.548 1.00 98.75 101 GLY A C 1
ATOM 781 O O . GLY A 1 101 ? -0.374 8.032 -9.602 1.00 98.75 101 GLY A O 1
ATOM 782 N N . ASN A 1 102 ? 0.128 7.394 -11.699 1.00 98.69 102 ASN A N 1
ATOM 783 C CA . ASN A 1 102 ? -1.150 6.738 -11.970 1.00 98.69 102 ASN A CA 1
ATOM 784 C C . ASN A 1 102 ? -1.405 5.559 -11.027 1.00 98.69 102 ASN A C 1
ATOM 786 O O . ASN A 1 102 ? -2.533 5.359 -10.575 1.00 98.69 102 ASN A O 1
ATOM 790 N N . TRP A 1 103 ? -0.378 4.778 -10.693 1.00 98.69 103 TRP A N 1
ATOM 791 C CA . TRP A 1 103 ? -0.512 3.677 -9.745 1.00 98.69 103 TRP A CA 1
ATOM 792 C C . TRP A 1 103 ? -0.875 4.183 -8.342 1.00 98.69 103 TRP A C 1
ATOM 794 O O . TRP A 1 103 ? -1.778 3.626 -7.717 1.00 98.69 103 TRP A O 1
ATOM 804 N N . ILE A 1 104 ? -0.233 5.256 -7.860 1.00 98.62 104 ILE A N 1
ATOM 805 C CA . ILE A 1 104 ? -0.580 5.898 -6.581 1.00 98.62 104 ILE A CA 1
ATOM 806 C C . ILE A 1 104 ? -1.997 6.466 -6.619 1.00 98.62 104 ILE A C 1
ATOM 808 O O . ILE A 1 104 ? -2.756 6.260 -5.670 1.00 98.62 104 ILE A O 1
ATOM 812 N N . TRP A 1 105 ? -2.379 7.140 -7.706 1.00 98.50 105 TRP A N 1
ATOM 813 C CA . TRP A 1 105 ? -3.725 7.690 -7.844 1.00 98.50 105 TRP A CA 1
ATOM 814 C C . TRP A 1 105 ? -4.779 6.586 -7.718 1.00 98.50 105 TRP A C 1
ATOM 816 O O . TRP A 1 105 ? -5.597 6.632 -6.801 1.00 98.50 105 TRP A O 1
ATOM 826 N N . ASN A 1 106 ? -4.667 5.543 -8.546 1.00 98.50 106 ASN A N 1
ATOM 827 C CA . ASN A 1 106 ? -5.649 4.462 -8.625 1.00 98.50 106 ASN A CA 1
ATOM 828 C C . ASN A 1 106 ? -5.723 3.607 -7.355 1.00 98.50 106 ASN A C 1
ATOM 830 O O . ASN A 1 106 ? -6.801 3.146 -6.997 1.00 98.50 106 ASN A O 1
ATOM 834 N N . ASN A 1 107 ? -4.593 3.349 -6.688 1.00 98.50 107 ASN A N 1
ATOM 835 C CA . ASN A 1 107 ? -4.530 2.333 -5.629 1.00 98.50 107 ASN A CA 1
ATOM 836 C C . ASN A 1 107 ? -4.405 2.906 -4.215 1.00 98.50 107 ASN A C 1
ATOM 838 O O . ASN A 1 107 ? -4.621 2.177 -3.250 1.00 98.50 107 ASN A O 1
ATOM 842 N N . VAL A 1 108 ? -4.071 4.191 -4.080 1.00 98.25 108 VAL A N 1
ATOM 843 C CA . VAL A 1 108 ? -3.891 4.854 -2.780 1.00 98.25 108 VAL A CA 1
ATOM 844 C C . VAL A 1 108 ? -4.837 6.042 -2.649 1.00 98.25 108 VAL A C 1
ATOM 846 O O . VAL A 1 108 ? -5.615 6.102 -1.699 1.00 98.25 108 VAL A O 1
ATOM 849 N N . LEU A 1 109 ? -4.818 6.984 -3.597 1.00 97.94 109 LEU A N 1
ATOM 850 C CA . LEU A 1 109 ? -5.595 8.224 -3.468 1.00 97.94 109 LEU A CA 1
ATOM 851 C C . LEU A 1 109 ? -7.099 7.998 -3.652 1.00 97.94 109 LEU A C 1
ATOM 853 O O . LEU 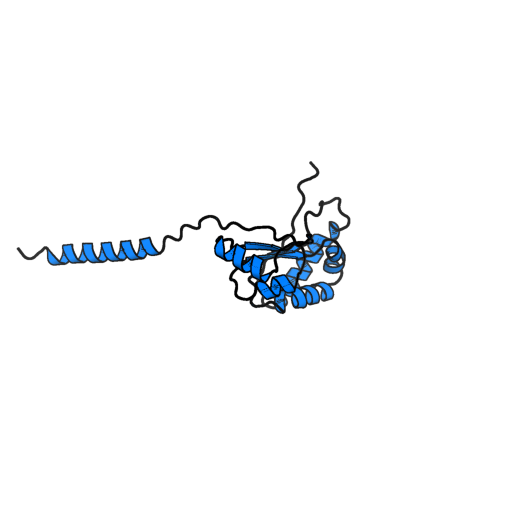A 1 109 ? -7.883 8.544 -2.876 1.00 97.94 109 LEU A O 1
ATOM 857 N N . SER A 1 110 ? -7.507 7.132 -4.586 1.00 98.06 110 SER A N 1
ATOM 858 C CA . SER A 1 110 ? -8.911 6.715 -4.754 1.00 98.06 110 SER A CA 1
ATOM 859 C C . SER A 1 110 ? -9.484 6.004 -3.516 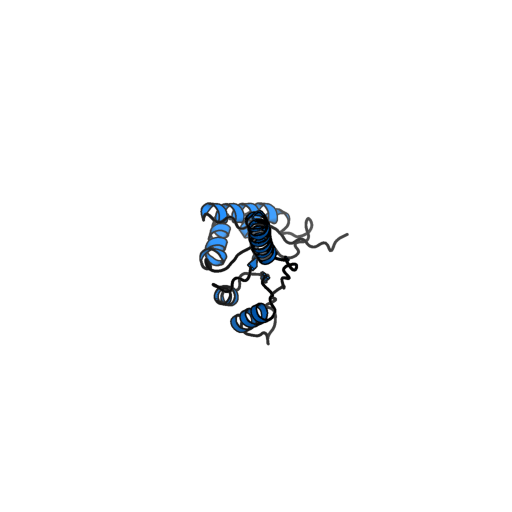1.00 98.06 110 SER A C 1
ATOM 861 O O . SER A 1 110 ? -10.700 5.867 -3.377 1.00 98.06 110 SER A O 1
ATOM 863 N N . PHE A 1 111 ? -8.628 5.579 -2.582 1.00 97.88 111 PHE A N 1
ATOM 864 C CA . PHE A 1 111 ? -8.981 4.901 -1.335 1.00 97.88 111 PHE A CA 1
ATOM 865 C C . PHE A 1 111 ? -8.571 5.727 -0.105 1.00 97.88 111 PHE A C 1
ATOM 867 O O . PHE A 1 111 ? -8.058 5.181 0.865 1.00 97.88 111 PHE A O 1
ATOM 874 N N . GLY A 1 112 ? -8.805 7.046 -0.131 1.00 92.75 112 GLY A N 1
ATOM 875 C CA . GLY A 1 112 ? -8.363 7.989 0.909 1.00 92.75 112 GLY A CA 1
ATOM 876 C C . GLY A 1 112 ? -8.769 7.660 2.356 1.00 92.75 112 GLY A C 1
ATOM 877 O O . GLY A 1 112 ? -8.064 8.077 3.274 1.00 92.75 112 GLY A O 1
ATOM 878 N N . ASP A 1 113 ? -9.834 6.875 2.552 1.00 94.94 113 ASP A N 1
ATOM 879 C CA . ASP A 1 113 ? -10.325 6.427 3.869 1.00 94.94 113 ASP A CA 1
ATOM 880 C C . ASP A 1 113 ? -9.698 5.104 4.350 1.00 94.94 113 ASP A C 1
ATOM 882 O O . ASP A 1 113 ? -10.084 4.561 5.391 1.00 94.94 113 ASP A O 1
ATOM 886 N N . VAL A 1 114 ? -8.760 4.544 3.583 1.00 98.38 114 VAL A N 1
ATOM 887 C CA . VAL A 1 114 ? -7.945 3.387 3.969 1.00 98.38 114 VAL A CA 1
ATOM 888 C C . VAL A 1 114 ? -6.657 3.875 4.631 1.00 98.38 114 VAL A C 1
ATOM 890 O O . VAL A 1 114 ? -5.977 4.779 4.143 1.00 98.38 114 VAL A O 1
ATOM 893 N N . GLN A 1 115 ? -6.276 3.242 5.741 1.00 97.38 115 GLN A N 1
ATOM 894 C CA . GLN A 1 115 ? -5.064 3.599 6.476 1.00 97.38 115 GLN A CA 1
ATOM 895 C C . GLN A 1 115 ? -3.821 2.919 5.890 1.00 97.38 115 GLN A C 1
ATOM 897 O O . GLN A 1 115 ? -3.329 1.919 6.411 1.00 97.38 115 GLN A O 1
ATOM 902 N N . PHE A 1 116 ? -3.269 3.467 4.809 1.00 98.38 116 PHE A N 1
ATOM 903 C CA . PHE A 1 116 ? -2.010 2.968 4.249 1.00 98.38 116 PHE A CA 1
ATOM 904 C C . PHE A 1 116 ? -0.822 3.271 5.171 1.00 98.38 116 PHE A C 1
ATOM 906 O O . PHE A 1 116 ? -0.451 4.427 5.383 1.00 98.38 116 PHE A O 1
ATOM 913 N N . ARG A 1 117 ? -0.203 2.212 5.698 1.00 97.44 117 ARG A N 1
ATOM 914 C CA . ARG A 1 117 ? 0.973 2.269 6.577 1.00 97.44 117 ARG A CA 1
ATOM 915 C C . ARG A 1 117 ? 2.271 2.259 5.787 1.00 97.44 117 ARG A C 1
ATOM 917 O O . ARG A 1 117 ? 3.180 2.999 6.138 1.00 97.44 117 ARG A O 1
ATOM 924 N N . TYR A 1 118 ? 2.344 1.437 4.743 1.00 98.25 118 TYR A N 1
ATOM 925 C CA . TYR A 1 118 ? 3.520 1.309 3.885 1.00 98.25 118 TYR A CA 1
ATOM 926 C C . TYR A 1 118 ? 3.107 0.942 2.464 1.00 98.25 118 TYR A C 1
ATOM 928 O O . TYR A 1 118 ? 2.178 0.155 2.268 1.00 98.25 118 TYR A O 1
ATOM 936 N N . ILE A 1 119 ? 3.856 1.448 1.488 1.00 98.56 119 ILE A N 1
ATOM 937 C CA . ILE A 1 119 ? 3.875 0.904 0.130 1.00 98.56 119 ILE A CA 1
ATOM 938 C C . ILE A 1 119 ? 5.151 0.075 -0.011 1.00 98.56 119 ILE A C 1
ATOM 940 O O . ILE A 1 119 ? 6.246 0.606 0.161 1.00 98.56 119 ILE A O 1
ATOM 944 N N . SER A 1 120 ? 5.027 -1.223 -0.281 1.00 98.19 120 SER A N 1
ATOM 945 C CA . SER A 1 120 ? 6.185 -2.106 -0.462 1.00 98.19 120 SER A CA 1
ATOM 946 C C . SER A 1 120 ? 6.405 -2.394 -1.942 1.00 98.19 120 SER A C 1
ATOM 948 O O . SER A 1 120 ? 5.523 -2.920 -2.614 1.00 98.19 120 SER A O 1
ATOM 950 N N . VAL A 1 121 ? 7.573 -2.049 -2.473 1.00 98.00 121 VAL A N 1
ATOM 951 C CA . VAL A 1 121 ? 7.961 -2.349 -3.850 1.00 98.00 121 VAL A CA 1
ATOM 952 C C . VAL A 1 121 ? 8.396 -3.805 -3.926 1.00 98.00 121 VAL A C 1
ATOM 954 O O . VAL A 1 121 ? 9.488 -4.153 -3.477 1.00 98.00 121 VAL A O 1
ATOM 957 N N . GLY A 1 122 ? 7.532 -4.645 -4.489 1.00 93.75 122 GLY A N 1
ATOM 958 C CA . GLY A 1 122 ? 7.771 -6.070 -4.645 1.00 93.75 122 GLY A CA 1
ATOM 959 C C . GLY A 1 122 ? 7.411 -6.926 -3.429 1.00 93.75 122 GLY A C 1
ATOM 960 O O . GLY A 1 122 ? 7.111 -6.454 -2.327 1.00 93.75 122 GLY A O 1
ATOM 961 N N . ASN A 1 123 ? 7.454 -8.232 -3.660 1.00 91.69 123 ASN A N 1
ATOM 962 C CA . ASN A 1 123 ? 7.382 -9.285 -2.665 1.00 91.69 123 ASN A CA 1
ATOM 963 C C . ASN A 1 123 ? 8.566 -10.231 -2.867 1.00 91.69 123 ASN A C 1
ATOM 965 O O . ASN A 1 123 ? 8.641 -10.892 -3.902 1.00 91.69 123 ASN A O 1
ATOM 969 N N . GLU A 1 124 ? 9.444 -10.295 -1.865 1.00 87.25 124 GLU A N 1
ATOM 970 C CA . GLU A 1 124 ? 10.565 -11.240 -1.799 1.00 87.25 124 GLU A CA 1
ATOM 971 C C . GLU A 1 124 ? 11.482 -11.174 -3.024 1.00 87.25 124 GLU A C 1
ATOM 973 O O . GLU A 1 124 ? 11.938 -12.193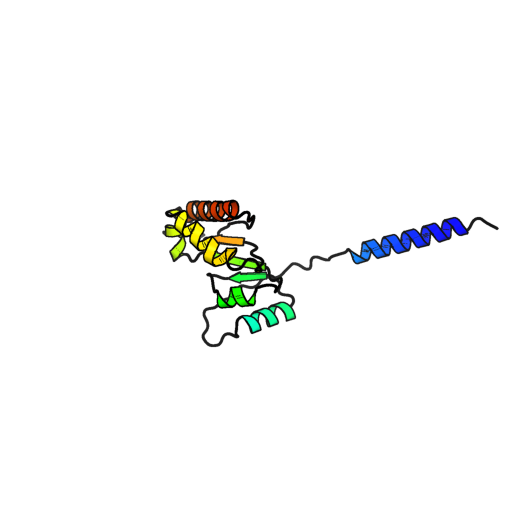 -3.541 1.00 87.25 124 GLU A O 1
ATOM 978 N N . VAL A 1 125 ? 11.768 -9.961 -3.503 1.00 85.69 125 VAL A N 1
ATOM 979 C CA . VAL A 1 125 ? 12.703 -9.804 -4.618 1.00 85.69 125 VAL A CA 1
ATOM 980 C C . VAL A 1 125 ? 14.080 -10.279 -4.156 1.00 85.69 125 VAL A C 1
ATOM 982 O O . VAL A 1 125 ? 14.586 -9.833 -3.122 1.00 85.69 125 VAL A O 1
ATOM 985 N N . ASN A 1 126 ? 14.666 -11.215 -4.902 1.00 86.62 126 ASN A N 1
ATOM 986 C CA . ASN A 1 126 ? 15.988 -11.748 -4.609 1.00 86.62 126 ASN A CA 1
ATOM 987 C C . ASN A 1 126 ? 17.052 -10.751 -5.078 1.00 86.62 126 ASN A C 1
ATOM 989 O O . ASN A 1 126 ? 17.480 -10.794 -6.225 1.00 86.62 126 ASN A O 1
ATOM 993 N N . ILE A 1 127 ? 17.445 -9.817 -4.220 1.00 82.69 127 ILE A N 1
ATOM 994 C CA . ILE A 1 127 ? 18.448 -8.798 -4.544 1.00 82.69 127 ILE A CA 1
ATOM 995 C C . ILE A 1 127 ? 19.841 -9.365 -4.220 1.00 82.69 127 ILE A C 1
ATOM 997 O O . ILE A 1 127 ? 20.034 -9.815 -3.091 1.00 82.69 127 ILE A O 1
ATOM 1001 N N . PRO A 1 128 ? 20.835 -9.310 -5.133 1.00 88.38 128 PRO A N 1
ATOM 1002 C CA . PRO A 1 128 ? 20.846 -8.607 -6.426 1.00 88.38 128 PRO A CA 1
ATOM 1003 C C . PRO A 1 128 ? 20.521 -9.476 -7.662 1.00 88.38 128 PRO A C 1
ATOM 1005 O O . PRO A 1 128 ? 20.745 -9.034 -8.786 1.00 88.38 128 PRO A O 1
ATOM 1008 N N . TYR A 1 129 ? 20.048 -10.711 -7.492 1.00 85.88 129 TYR A N 1
ATOM 1009 C CA . TYR A 1 129 ? 19.985 -11.714 -8.566 1.00 85.88 129 TYR A CA 1
ATOM 1010 C C . TYR A 1 129 ? 18.726 -11.664 -9.446 1.00 85.88 129 TYR A C 1
ATOM 1012 O O . TYR A 1 129 ? 18.744 -12.146 -10.577 1.00 85.88 129 TYR A O 1
ATOM 1020 N N . ALA A 1 130 ? 17.625 -11.104 -8.952 1.00 85.81 130 ALA A N 1
ATOM 1021 C CA . ALA A 1 130 ? 16.380 -10.970 -9.697 1.00 85.81 130 ALA A CA 1
ATOM 1022 C C . ALA A 1 130 ? 16.512 -9.894 -10.785 1.00 85.81 130 ALA A C 1
ATOM 1024 O O . ALA A 1 130 ? 17.168 -8.870 -10.566 1.00 85.81 130 ALA A O 1
ATOM 1025 N N . GLY A 1 131 ? 15.846 -10.080 -11.929 1.00 86.75 131 GLY A N 1
ATOM 1026 C CA . GLY A 1 131 ? 15.884 -9.117 -13.039 1.00 86.75 131 GLY A CA 1
ATOM 1027 C C . GLY A 1 131 ? 15.343 -7.734 -12.655 1.00 86.75 131 GLY A C 1
ATOM 1028 O O . GLY A 1 131 ? 15.776 -6.712 -13.180 1.00 86.75 131 GLY A O 1
ATOM 1029 N N . GLU A 1 132 ? 14.451 -7.686 -11.670 1.00 89.25 132 GLU A N 1
ATOM 1030 C CA . GLU A 1 132 ? 13.846 -6.472 -11.135 1.00 89.25 132 GLU A CA 1
ATOM 1031 C C . GLU A 1 132 ? 14.760 -5.708 -10.164 1.00 89.25 132 GLU A C 1
ATOM 1033 O O . GLU A 1 132 ? 14.460 -4.558 -9.839 1.00 89.25 132 GLU A O 1
ATOM 1038 N N . SER A 1 133 ? 15.875 -6.299 -9.707 1.00 90.38 133 SER A N 1
ATOM 1039 C CA . SER A 1 133 ? 16.727 -5.744 -8.638 1.00 90.38 133 SER A CA 1
ATOM 1040 C C . SER A 1 133 ? 17.178 -4.309 -8.925 1.00 90.38 133 SER A C 1
ATOM 1042 O O . SER A 1 133 ? 17.069 -3.435 -8.065 1.00 90.38 133 SER A O 1
ATOM 1044 N N . ASN A 1 134 ? 17.605 -4.038 -10.163 1.00 94.75 134 ASN A N 1
ATOM 1045 C CA . ASN A 1 134 ? 18.078 -2.714 -10.588 1.00 94.75 134 ASN A CA 1
ATOM 1046 C C . ASN A 1 134 ? 16.958 -1.664 -10.679 1.00 94.75 134 ASN A C 1
ATOM 1048 O O . ASN A 1 134 ? 17.234 -0.467 -10.749 1.00 94.75 134 ASN A O 1
ATOM 1052 N N . HIS A 1 135 ? 15.695 -2.094 -10.658 1.00 96.75 135 HIS A N 1
ATOM 1053 C CA . HIS A 1 135 ? 14.531 -1.222 -10.777 1.00 96.75 135 HIS A CA 1
ATOM 1054 C C . HIS A 1 135 ? 13.859 -0.912 -9.434 1.00 96.75 135 HIS A C 1
ATOM 1056 O O . HIS A 1 135 ? 13.036 -0.001 -9.382 1.00 96.75 135 HIS A O 1
ATOM 1062 N N . ILE A 1 136 ? 14.238 -1.578 -8.335 1.00 95.88 136 ILE A N 1
ATOM 1063 C CA . ILE A 1 136 ? 13.638 -1.344 -7.010 1.00 95.88 136 ILE A CA 1
ATOM 1064 C C . ILE A 1 136 ? 13.854 0.095 -6.544 1.00 95.88 136 ILE A C 1
ATOM 1066 O O . ILE A 1 136 ? 12.889 0.785 -6.219 1.00 95.88 136 ILE A O 1
ATOM 1070 N N . LEU A 1 137 ? 15.100 0.578 -6.524 1.00 97.00 137 LEU A N 1
ATOM 1071 C CA . LEU A 1 137 ? 15.391 1.932 -6.047 1.00 97.00 137 LEU A CA 1
ATOM 1072 C C . LEU A 1 137 ? 14.737 3.017 -6.930 1.00 97.00 137 LEU A C 1
ATOM 1074 O O . LEU A 1 137 ? 14.104 3.915 -6.366 1.00 97.00 137 LEU A O 1
ATOM 1078 N N . PRO A 1 138 ? 14.822 2.960 -8.277 1.00 98.38 138 PRO A N 1
ATOM 1079 C CA . PRO A 1 138 ? 14.051 3.852 -9.142 1.00 98.38 138 PRO A CA 1
ATOM 1080 C C . PRO A 1 138 ? 12.540 3.810 -8.867 1.00 98.38 138 PRO A C 1
ATOM 1082 O O . PRO A 1 138 ? 11.924 4.861 -8.699 1.00 98.38 138 PRO A O 1
ATOM 1085 N N . ALA A 1 139 ? 11.947 2.619 -8.728 1.00 98.50 139 ALA A N 1
ATOM 1086 C CA . ALA A 1 139 ? 10.520 2.465 -8.441 1.00 98.50 139 ALA A CA 1
ATOM 1087 C C . ALA A 1 139 ? 10.132 3.091 -7.093 1.00 98.50 139 ALA A C 1
ATOM 1089 O O . ALA A 1 139 ? 9.144 3.822 -7.007 1.00 98.50 139 ALA A O 1
ATOM 1090 N N . MET A 1 140 ? 10.935 2.864 -6.048 1.00 98.69 140 MET A N 1
ATOM 1091 C CA . MET A 1 140 ? 10.730 3.474 -4.734 1.00 98.69 140 MET A CA 1
ATOM 1092 C C . MET A 1 140 ? 10.766 5.004 -4.808 1.00 98.69 140 MET A C 1
ATOM 1094 O O . MET A 1 140 ? 9.923 5.659 -4.198 1.00 98.69 140 MET A O 1
ATOM 1098 N N . ARG A 1 141 ? 11.708 5.580 -5.568 1.00 98.81 141 ARG A N 1
ATOM 1099 C CA . ARG A 1 141 ? 11.817 7.036 -5.762 1.00 98.81 141 ARG A CA 1
ATOM 1100 C C . ARG A 1 141 ? 10.602 7.605 -6.486 1.00 98.81 141 ARG A C 1
ATOM 1102 O O . ARG A 1 141 ? 10.037 8.588 -6.016 1.00 98.81 141 ARG A O 1
ATOM 1109 N N . ASN A 1 142 ? 10.168 6.974 -7.575 1.00 98.88 142 ASN A N 1
ATOM 1110 C CA . ASN A 1 142 ? 9.016 7.444 -8.344 1.00 98.88 142 ASN A CA 1
ATOM 1111 C C . ASN A 1 142 ? 7.726 7.402 -7.508 1.00 98.88 142 ASN A C 1
ATOM 1113 O O . ASN A 1 142 ? 7.002 8.395 -7.444 1.00 98.88 142 ASN A O 1
ATOM 1117 N N . LEU A 1 143 ? 7.483 6.308 -6.779 1.00 98.81 143 LEU A N 1
ATOM 1118 C CA . LEU A 1 143 ? 6.342 6.190 -5.862 1.00 98.81 143 LEU A CA 1
ATOM 1119 C C . LEU A 1 143 ? 6.414 7.193 -4.706 1.00 98.81 143 LEU A C 1
ATOM 1121 O O . LEU A 1 143 ? 5.401 7.792 -4.345 1.00 98.81 143 LEU A O 1
ATOM 1125 N N . HIS A 1 144 ? 7.605 7.400 -4.133 1.00 98.81 144 HIS A N 1
ATOM 1126 C CA . HIS A 1 144 ? 7.810 8.393 -3.082 1.00 98.81 144 HIS A CA 1
ATOM 1127 C C . HIS A 1 144 ? 7.458 9.795 -3.580 1.00 98.81 144 HIS A C 1
ATOM 1129 O O . HIS A 1 144 ? 6.689 10.502 -2.933 1.00 98.81 144 HIS A O 1
ATOM 1135 N N . ASN A 1 145 ? 7.971 10.179 -4.749 1.00 98.75 145 ASN A N 1
ATOM 1136 C CA . ASN A 1 145 ? 7.711 11.484 -5.348 1.00 98.75 145 ASN A CA 1
ATOM 1137 C C . ASN A 1 145 ? 6.220 11.677 -5.651 1.00 98.75 145 ASN A C 1
ATOM 1139 O O . ASN A 1 145 ? 5.669 12.722 -5.313 1.00 98.75 145 ASN A O 1
ATOM 1143 N N . ALA A 1 146 ? 5.547 10.659 -6.197 1.00 98.69 146 ALA A N 1
ATOM 1144 C CA . ALA A 1 146 ? 4.106 10.689 -6.443 1.00 98.69 146 ALA A CA 1
ATOM 1145 C C . ALA A 1 146 ? 3.290 10.878 -5.149 1.00 98.69 146 ALA A C 1
ATOM 1147 O O . ALA A 1 146 ? 2.380 11.707 -5.102 1.00 98.69 146 ALA A O 1
ATOM 1148 N N . LEU A 1 147 ? 3.643 10.174 -4.066 1.00 98.56 147 LEU A N 1
ATOM 1149 C CA . LEU A 1 147 ? 3.009 10.361 -2.756 1.00 98.56 147 LEU A CA 1
ATOM 1150 C C . LEU A 1 147 ? 3.237 11.774 -2.207 1.00 98.56 147 LEU A C 1
ATOM 1152 O O . LEU A 1 147 ? 2.291 12.399 -1.727 1.00 98.56 147 LEU A O 1
ATOM 1156 N N . ARG A 1 148 ? 4.466 12.297 -2.302 1.00 98.50 148 ARG A N 1
ATOM 1157 C CA . ARG A 1 148 ? 4.802 13.654 -1.843 1.00 98.50 148 ARG A CA 1
ATOM 1158 C C . ARG A 1 148 ? 4.062 14.731 -2.627 1.00 98.50 148 ARG A C 1
ATOM 1160 O O . ARG A 1 148 ? 3.522 15.641 -2.005 1.00 98.50 148 ARG A O 1
ATOM 1167 N N . ALA A 1 149 ? 3.983 14.602 -3.950 1.00 98.31 149 ALA A N 1
ATOM 1168 C CA . ALA A 1 149 ? 3.225 15.512 -4.807 1.00 98.31 149 ALA A CA 1
ATOM 1169 C C . ALA A 1 149 ? 1.729 15.539 -4.441 1.00 98.31 149 ALA A C 1
ATOM 1171 O O . ALA A 1 149 ? 1.094 16.585 -4.510 1.00 98.31 149 ALA A O 1
ATOM 1172 N N . ALA A 1 150 ? 1.185 14.411 -3.973 1.00 97.50 150 ALA A N 1
ATOM 1173 C CA . ALA A 1 150 ? -0.186 14.296 -3.477 1.00 97.50 150 ALA A CA 1
ATOM 1174 C C . ALA A 1 150 ? -0.360 14.664 -1.985 1.00 97.50 150 ALA A C 1
ATOM 1176 O O . ALA A 1 150 ? -1.415 14.402 -1.403 1.00 97.50 150 ALA A O 1
ATOM 1177 N N . GLY A 1 151 ? 0.669 15.215 -1.329 1.00 97.62 151 GLY A N 1
ATOM 1178 C CA . GLY A 1 151 ? 0.621 15.599 0.086 1.00 97.62 151 GLY A CA 1
ATOM 1179 C C . GLY A 1 151 ? 0.562 14.421 1.068 1.00 97.62 151 GLY A C 1
ATOM 1180 O O . GLY A 1 151 ? 0.191 14.598 2.228 1.00 97.62 151 GLY A O 1
ATOM 1181 N N . LYS A 1 152 ? 0.908 13.204 0.631 1.00 96.94 152 LYS A N 1
ATOM 1182 C CA . LYS A 1 152 ? 0.947 12.003 1.475 1.00 96.94 152 LYS A CA 1
ATOM 1183 C C . LYS A 1 152 ? 2.348 11.772 2.042 1.00 96.94 152 LYS A C 1
ATOM 1185 O O . LYS A 1 152 ? 3.368 12.113 1.442 1.00 96.94 152 LYS A O 1
ATOM 1190 N N . THR A 1 153 ? 2.398 11.168 3.226 1.00 96.75 153 THR A N 1
ATOM 1191 C CA . THR A 1 153 ? 3.644 10.877 3.957 1.00 96.75 153 THR A CA 1
ATOM 1192 C C . THR A 1 153 ? 3.907 9.384 4.137 1.00 96.75 153 THR A C 1
ATOM 1194 O O . THR A 1 153 ? 4.893 9.022 4.776 1.00 96.75 153 THR A O 1
ATOM 1197 N N . THR A 1 15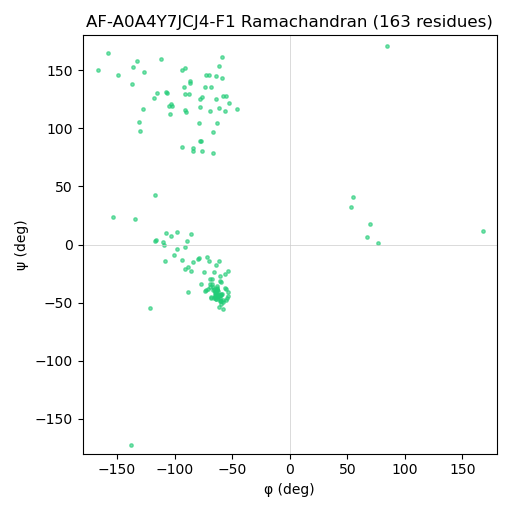4 ? 3.053 8.524 3.570 1.00 97.69 154 THR A N 1
ATOM 1198 C CA . THR A 1 154 ? 3.174 7.065 3.643 1.00 97.69 154 THR A CA 1
ATOM 1199 C C . THR A 1 154 ? 4.572 6.619 3.192 1.00 97.69 154 THR A C 1
ATOM 1201 O O . THR A 1 154 ? 4.972 6.924 2.066 1.00 97.69 154 THR A O 1
ATOM 1204 N N . PRO A 1 155 ? 5.339 5.915 4.042 1.00 98.38 155 PRO A N 1
ATOM 1205 C CA . PRO A 1 155 ? 6.660 5.430 3.672 1.00 98.38 155 PRO A CA 1
ATOM 1206 C C . PRO A 1 155 ? 6.611 4.405 2.535 1.00 98.38 155 PRO A C 1
ATOM 1208 O O . PRO A 1 155 ? 5.709 3.565 2.464 1.00 98.38 155 PRO A O 1
ATOM 1211 N N . VAL A 1 156 ? 7.634 4.450 1.681 1.00 98.56 156 VAL A N 1
ATOM 1212 C CA . VAL A 1 156 ? 7.869 3.471 0.616 1.00 98.56 156 VAL A CA 1
ATOM 1213 C C . VAL A 1 156 ? 9.061 2.606 1.014 1.00 98.56 156 VAL A C 1
ATOM 1215 O O . VAL A 1 156 ? 10.093 3.129 1.428 1.00 98.56 156 VAL A O 1
ATOM 1218 N N .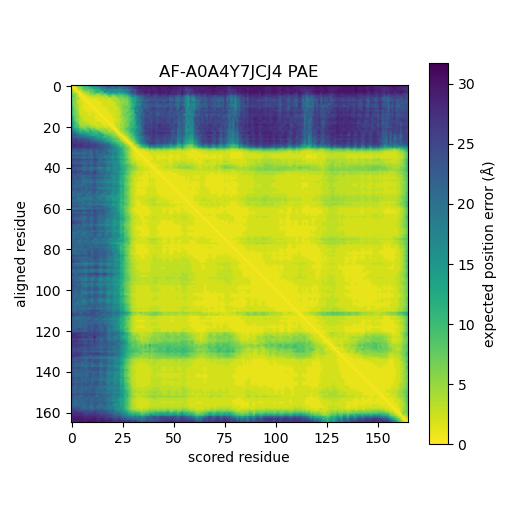 THR A 1 157 ? 8.912 1.291 0.915 1.00 97.75 157 THR A N 1
ATOM 1219 C CA . THR A 1 157 ? 9.917 0.288 1.293 1.00 97.75 157 THR A CA 1
ATOM 1220 C C . THR A 1 157 ? 9.975 -0.824 0.241 1.00 97.75 157 THR A C 1
ATOM 1222 O O . THR A 1 157 ? 9.329 -0.721 -0.798 1.00 97.75 157 THR A O 1
ATOM 1225 N N . THR A 1 158 ? 10.727 -1.891 0.490 1.00 95.88 158 THR A N 1
ATOM 1226 C CA . THR A 1 158 ? 10.710 -3.132 -0.291 1.00 95.88 158 THR A CA 1
ATOM 1227 C C . THR A 1 158 ? 10.721 -4.335 0.652 1.00 95.88 158 THR A C 1
ATOM 1229 O O . THR A 1 158 ? 11.208 -4.248 1.781 1.00 95.88 158 THR A O 1
ATOM 1232 N N . THR A 1 159 ? 10.167 -5.462 0.209 1.00 92.31 159 THR A N 1
ATOM 1233 C CA . THR A 1 159 ? 10.258 -6.739 0.921 1.00 92.31 159 THR A CA 1
ATOM 1234 C C . THR A 1 159 ? 11.283 -7.616 0.215 1.00 92.31 159 THR A C 1
ATOM 1236 O O . THR A 1 159 ? 11.046 -8.052 -0.911 1.00 92.31 159 THR A O 1
ATOM 1239 N N . ILE A 1 160 ? 12.405 -7.879 0.884 1.00 86.69 160 ILE A N 1
ATOM 1240 C CA . ILE A 1 160 ? 13.491 -8.722 0.372 1.00 86.69 160 ILE A CA 1
ATOM 1241 C C . ILE A 1 160 ? 13.301 -10.181 0.787 1.00 86.69 160 ILE A C 1
ATOM 1243 O O . ILE A 1 160 ? 12.705 -10.459 1.829 1.00 86.69 160 ILE A O 1
ATOM 1247 N N . SER A 1 161 ? 13.822 -11.102 -0.021 1.00 82.25 161 SER A N 1
ATOM 1248 C CA . SER A 1 161 ? 14.014 -12.489 0.405 1.00 82.25 161 SER A CA 1
ATOM 1249 C C . SER A 1 161 ? 15.364 -12.640 1.108 1.00 82.25 161 SER A C 1
ATOM 1251 O O . SER A 1 161 ? 16.356 -12.068 0.661 1.00 82.25 161 SER A O 1
ATOM 1253 N N . PHE A 1 162 ? 15.410 -13.437 2.178 1.00 72.56 162 PHE A N 1
ATOM 1254 C CA . PHE A 1 162 ? 16.663 -13.894 2.800 1.00 72.56 162 PHE A CA 1
ATOM 1255 C C . PHE A 1 162 ? 17.160 -15.230 2.215 1.00 72.56 162 PHE A C 1
ATOM 1257 O O . PHE A 1 162 ? 18.198 -15.738 2.631 1.00 72.56 162 PHE A O 1
ATOM 1264 N N . GLY A 1 163 ? 16.416 -15.826 1.275 1.00 60.50 163 GLY A N 1
ATOM 1265 C CA . GLY A 1 163 ? 16.742 -17.117 0.673 1.00 60.50 163 GLY A CA 1
ATOM 1266 C C . GLY A 1 163 ? 17.861 -16.997 -0.358 1.00 60.50 163 GLY A C 1
ATOM 1267 O O . GLY A 1 163 ? 17.586 -16.784 -1.537 1.00 60.50 163 GLY A O 1
ATOM 1268 N N . GLY A 1 164 ? 19.108 -17.124 0.096 1.00 55.47 164 GLY A N 1
ATOM 1269 C CA . GLY A 1 164 ? 20.293 -17.101 -0.767 1.00 55.47 164 GLY A CA 1
ATOM 1270 C C . GLY A 1 164 ? 21.650 -16.973 -0.061 1.00 55.47 164 GLY A C 1
ATOM 1271 O O . GLY A 1 164 ? 22.631 -16.703 -0.752 1.00 55.47 164 GLY A O 1
ATOM 1272 N N . LEU A 1 165 ? 21.715 -17.128 1.270 1.00 48.38 165 LEU A N 1
ATOM 1273 C CA . LEU A 1 165 ? 22.968 -17.425 1.982 1.00 48.38 165 LEU A CA 1
ATOM 1274 C C . LEU A 1 165 ? 23.256 -18.927 1.939 1.00 48.38 165 LEU A C 1
ATOM 1276 O O . LEU A 1 165 ? 22.282 -19.700 2.090 1.00 48.38 165 LEU A O 1
#

Organism: Papaver somniferum (NCBI:txid3469)

Nearest PDB structures (foldseek):
  2cyg-assembly1_A  TM=9.534E-01  e=7.641E-15  Musa acuminata
  1ghr-assembly1_A  TM=9.686E-01  e=4.103E-14  Hordeum vulgare
  4iis-assembly4_D  TM=9.155E-01  e=1.828E-13  Hevea brasiliensis
  3ur8-assembly1_A  TM=9.027E-01  e=1.516E-13  Solanum tuberosum
  6jms-assembly1_A  TM=9.125E-01  e=4.948E-13  Cryptomeria japonica

Radius of gyration: 23.24 Å; Cα contacts (8 Å, |Δi|>4): 239; chains: 1; bounding box: 39×43×82 Å

InterPro domains:
  IPR000490 Glycoside hydrolase family 17 [PF00332] (32-154)
  IPR017853 Glycoside hydrolase superfamily [SSF51445] (32-162)
  IPR044965 Glycoside hydrolase family 17, plant [PTHR32227] (21-162)

Sequence (165 aa):
MRTMEPIILFYKISFFAALLISSNIFVEAGNVGVNYGRQGNNLPSPSAVVSLLRSRNVDRIRLFSPDWDVLNALRGSGIGVVLCVPNRDIQRMGNDPDFAGNWIWNNVLSFGDVQFRYISVGNEVNIPYAGESNHILPAMRNLHNALRAAGKTTPVTTTISFGGL

Secondary structure (DSSP, 8-state):
---SHHHHHHHHHHHHHHHHHHTT--------EEE-----SSPPPHHHHHHHHHHTT--EEEESS--HHHHHHHTTS--EEEEEEPHHHHHHHHH-HHHHHHHHHHHTGGGTTSEEEEEEEEEEE-TTTSTTHHHHHHHHHHHHHHHHHTT----EEEEE--TT-

pLDDT: mean 90.74, std 12.6, range [48.38, 98.88]